Protein AF-A0A552YYK9-F1 (afd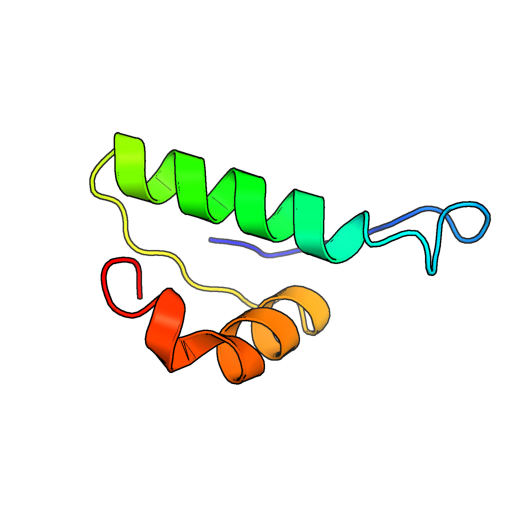b_monomer)

Secondary structure (DSSP, 8-state):
-B------GGGTTSSHHHHHHHHHHHHHHHTTPPP-B-SHHHHHHHHHTTTTTGGG-

InterPro domains:
  IPR016181 Acyl-CoA N-acyltransferase [SSF55729] (2-51)
  IPR031165 Yjdj-type Gcn5-related N-acetyltransferase [PF14542] (2-55)
  IPR031165 Yjdj-type Gcn5-related N-acetyltransferase [PS51729] (1-57)

Nearest PDB structures (foldseek):
  5i0c-assembly1_A  TM=9.377E-01  e=6.936E-02  Escherichia coli K-12
  2q4y-assembly1_A  TM=8.695E-01  e=5.088E-01  Arabidopsis thaliana
  2evn-assembly1_A  TM=8.763E-01  e=1.243E+00  Arabidopsis thaliana

Solvent-accessible surface area (backbone atoms only — not comparable to full-atom values): 3487 Å² total; per-residue (Å²): 110,43,68,72,82,86,66,61,79,92,57,58,92,70,54,53,69,55,54,56,52,48,54,52,50,54,54,22,58,81,65,78,36,67,57,50,55,72,16,67,67,56,40,52,51,47,67,77,39,45,82,82,42,53,92,33,91

Mean predicted aligned error: 2.42 Å

Sequence (57 aa):
MITHTEVQKILRKDGLGESLVMKVVEKAQENNLKIRATCPYAVNYIKHHQKELHDVL

pLDDT: mean 95.1, std 2.37, range [87.81, 97.81]

Radius of gyration: 11.22 Å; Cα contacts (8 Å, |Δi|>4): 53; chains: 1; bounding box: 27×20×25 Å

Organism: NCBI:txid1358

Foldseek 3Di:
DAEEFDDDPVCPPVCVSVVVLVVVLVVCVVVVEADDYPYPSSVVSCVVCVVVSVSRD

Structure (mmCIF, N/CA/C/O backbone):
data_AF-A0A552YYK9-F1
#
_entry.id   AF-A0A552YYK9-F1
#
loop_
_atom_site.group_PDB
_atom_site.id
_atom_site.type_symbol
_atom_site.label_atom_id
_atom_site.label_alt_id
_atom_site.label_comp_id
_atom_site.label_asym_id
_atom_site.label_entity_id
_atom_site.label_seq_id
_atom_site.pdbx_PDB_ins_code
_atom_site.Cartn_x
_atom_site.Cartn_y
_atom_site.Cartn_z
_atom_site.occupancy
_atom_site.B_iso_or_equiv
_atom_site.auth_seq_id
_atom_site.auth_comp_id
_atom_site.auth_asym_id
_atom_site.auth_atom_id
_atom_site.pdbx_PDB_model_num
ATOM 1 N N . MET A 1 1 ? -10.077 4.162 -2.025 1.00 91.06 1 MET A N 1
ATOM 2 C CA . MET A 1 1 ? -9.913 2.962 -2.879 1.00 91.06 1 MET A CA 1
ATOM 3 C C . MET A 1 1 ? -8.657 3.136 -3.719 1.00 91.06 1 MET A C 1
ATOM 5 O O . MET A 1 1 ? -8.502 4.203 -4.294 1.00 91.06 1 MET A O 1
ATOM 9 N N . ILE A 1 2 ? -7.771 2.138 -3.775 1.00 96.50 2 ILE A N 1
ATOM 10 C CA . ILE A 1 2 ? -6.519 2.188 -4.548 1.00 96.50 2 ILE A CA 1
ATOM 11 C C . ILE A 1 2 ? -6.719 1.456 -5.878 1.00 96.50 2 ILE A C 1
ATOM 13 O O . ILE A 1 2 ? -6.793 0.225 -5.922 1.00 96.50 2 ILE A O 1
ATOM 17 N N . THR A 1 3 ? -6.830 2.212 -6.967 1.00 97.81 3 THR A N 1
ATOM 18 C CA . THR A 1 3 ? -7.073 1.669 -8.314 1.00 97.81 3 THR A CA 1
ATOM 19 C C . THR A 1 3 ? -5.797 1.476 -9.121 1.00 97.81 3 THR A C 1
ATOM 21 O O . THR A 1 3 ? -5.736 0.570 -9.948 1.00 97.81 3 THR A O 1
ATOM 24 N N . HIS A 1 4 ? -4.756 2.259 -8.839 1.00 97.25 4 HIS A N 1
ATOM 25 C CA . HIS A 1 4 ? -3.459 2.167 -9.502 1.00 97.25 4 HIS A CA 1
ATOM 26 C C . HIS A 1 4 ? -2.328 2.505 -8.531 1.00 97.25 4 HIS A C 1
ATOM 28 O O . HIS A 1 4 ? -2.503 3.291 -7.600 1.00 97.25 4 HIS A O 1
ATOM 34 N N . THR A 1 5 ? -1.165 1.903 -8.743 1.00 96.56 5 THR A N 1
ATOM 35 C CA . THR A 1 5 ? 0.072 2.203 -8.017 1.00 96.56 5 THR A CA 1
ATOM 36 C C . THR A 1 5 ? 1.214 2.007 -8.992 1.00 96.56 5 THR A C 1
ATOM 38 O O . THR A 1 5 ? 1.364 0.926 -9.562 1.00 96.56 5 THR A O 1
ATOM 41 N N . GLU A 1 6 ? 2.011 3.048 -9.201 1.00 96.12 6 GLU A N 1
ATOM 42 C CA . GLU A 1 6 ? 3.090 3.016 -10.175 1.00 96.12 6 GLU A CA 1
ATOM 43 C C . GLU A 1 6 ? 4.323 3.738 -9.659 1.00 96.12 6 GLU A C 1
ATOM 45 O O . GLU A 1 6 ? 4.251 4.779 -9.012 1.00 96.12 6 GLU A O 1
ATOM 50 N N . VAL A 1 7 ? 5.468 3.143 -9.969 1.00 96.38 7 VAL A N 1
ATOM 51 C CA . VAL A 1 7 ? 6.790 3.671 -9.673 1.00 96.38 7 VAL A CA 1
ATOM 52 C C . VAL A 1 7 ? 7.600 3.579 -10.956 1.00 96.38 7 VAL A C 1
ATOM 54 O O . VAL A 1 7 ? 7.636 2.522 -11.610 1.00 96.38 7 VAL A O 1
ATOM 57 N N . GLN A 1 8 ? 8.250 4.689 -11.312 1.00 95.56 8 GLN A N 1
ATOM 58 C CA . GLN A 1 8 ? 9.144 4.750 -12.464 1.00 95.56 8 GLN A CA 1
ATOM 59 C C . GLN A 1 8 ? 10.186 3.635 -12.378 1.00 95.56 8 GLN A C 1
ATOM 61 O O . GLN A 1 8 ? 10.698 3.340 -11.302 1.00 95.56 8 GLN A O 1
ATOM 66 N N . LYS A 1 9 ? 10.518 3.011 -13.514 1.00 93.94 9 LYS A N 1
ATOM 67 C CA . LYS A 1 9 ? 11.398 1.828 -13.545 1.00 93.94 9 LYS A CA 1
ATOM 68 C C . LYS A 1 9 ? 12.733 2.052 -12.832 1.00 93.94 9 LYS A C 1
ATOM 70 O O . LYS A 1 9 ? 13.189 1.144 -12.148 1.00 93.94 9 LYS A O 1
ATOM 75 N N . ILE A 1 10 ? 13.306 3.248 -12.972 1.00 95.75 10 ILE A N 1
ATOM 76 C CA . ILE A 1 10 ? 14.587 3.634 -12.366 1.00 95.75 10 ILE A CA 1
ATOM 77 C C . ILE A 1 10 ? 14.535 3.755 -10.836 1.00 95.75 10 ILE A C 1
ATOM 79 O O . ILE A 1 10 ? 15.582 3.731 -10.212 1.00 95.75 10 ILE A O 1
ATOM 83 N N . LEU A 1 11 ? 13.337 3.867 -10.249 1.00 94.31 11 LEU A N 1
ATOM 84 C CA . LEU A 1 11 ? 13.116 4.010 -8.804 1.00 94.31 11 LEU A CA 1
ATOM 85 C C . LEU A 1 11 ? 12.514 2.738 -8.176 1.00 94.31 11 LEU A C 1
ATOM 87 O O . LEU A 1 11 ? 11.998 2.746 -7.057 1.00 94.31 11 LEU A O 1
ATOM 91 N N . ARG A 1 12 ? 12.460 1.633 -8.929 1.00 91.12 12 ARG A N 1
ATOM 92 C CA . ARG A 1 12 ? 11.951 0.358 -8.408 1.00 91.12 12 ARG A CA 1
ATOM 93 C C . ARG A 1 12 ? 12.992 -0.282 -7.496 1.00 91.12 12 ARG A C 1
ATOM 95 O O . ARG A 1 12 ? 14.181 -0.133 -7.725 1.00 91.12 12 ARG A O 1
ATOM 102 N N . LYS A 1 13 ? 12.510 -1.114 -6.566 1.00 89.38 13 LYS A N 1
ATOM 103 C CA . LYS A 1 13 ? 13.282 -1.819 -5.520 1.00 89.38 13 LYS A CA 1
ATOM 104 C C . LYS A 1 13 ? 13.716 -0.958 -4.327 1.00 89.38 13 LYS A C 1
ATOM 106 O O . LYS A 1 13 ? 14.181 -1.529 -3.352 1.00 89.38 13 LYS A O 1
ATOM 111 N N . ASP A 1 14 ? 13.400 0.334 -4.335 1.00 90.94 14 ASP A N 1
ATOM 112 C CA . ASP A 1 14 ? 13.662 1.247 -3.210 1.00 90.94 14 ASP A CA 1
ATOM 113 C C . ASP A 1 14 ? 12.474 1.367 -2.232 1.00 90.94 14 ASP A C 1
ATOM 115 O O . ASP A 1 14 ? 12.348 2.345 -1.505 1.00 90.94 14 ASP A O 1
ATOM 119 N N . GLY A 1 15 ? 11.528 0.420 -2.251 1.00 93.38 15 GLY A N 1
ATOM 120 C CA . GLY A 1 15 ? 10.363 0.430 -1.349 1.00 93.38 15 GLY A CA 1
ATOM 121 C C . GLY A 1 15 ? 9.282 1.479 -1.658 1.00 93.38 15 GLY A C 1
ATOM 122 O O . GLY A 1 15 ? 8.226 1.464 -1.037 1.00 93.38 15 GLY A O 1
ATOM 123 N N . LEU A 1 16 ? 9.465 2.339 -2.668 1.00 96.00 16 LEU A N 1
ATOM 124 C CA . LEU A 1 16 ? 8.527 3.434 -2.968 1.00 96.00 16 LEU A CA 1
ATOM 125 C C . LEU A 1 16 ? 7.078 2.989 -3.207 1.00 96.00 16 LEU A C 1
ATOM 127 O O . LEU A 1 16 ? 6.149 3.700 -2.836 1.00 96.00 16 LEU A O 1
ATOM 131 N N . GLY A 1 17 ? 6.865 1.823 -3.822 1.00 96.00 17 GLY A N 1
ATOM 132 C CA . GLY A 1 17 ? 5.513 1.309 -4.055 1.00 96.00 17 GLY A CA 1
ATOM 133 C C . GLY A 1 17 ? 4.773 1.035 -2.746 1.00 96.00 17 GLY A C 1
ATOM 134 O O . GLY A 1 17 ? 3.597 1.366 -2.617 1.00 96.00 17 GLY A O 1
ATOM 135 N N . GLU A 1 18 ? 5.478 0.487 -1.762 1.00 95.69 18 GLU A N 1
ATOM 136 C CA . GLU A 1 18 ? 4.963 0.245 -0.420 1.00 95.69 18 GLU A CA 1
ATOM 137 C C . GLU A 1 18 ? 4.713 1.565 0.309 1.00 95.69 18 GLU A C 1
ATOM 139 O O . GLU A 1 18 ? 3.625 1.755 0.848 1.00 95.69 18 GLU A O 1
ATOM 144 N N . SER A 1 19 ? 5.644 2.522 0.233 1.00 96.62 19 SER A N 1
ATOM 145 C CA . SER A 1 19 ? 5.459 3.845 0.842 1.00 96.62 19 SER A CA 1
ATOM 146 C C . SER A 1 19 ? 4.212 4.563 0.313 1.00 96.62 19 SER A C 1
ATOM 148 O O . SER A 1 19 ? 3.493 5.198 1.083 1.00 96.62 19 SER A O 1
ATOM 150 N N . LEU A 1 20 ? 3.911 4.432 -0.985 1.00 97.12 20 LEU A N 1
ATOM 151 C CA . LEU A 1 20 ? 2.687 4.984 -1.573 1.00 97.12 20 LEU A CA 1
ATOM 152 C C . LEU A 1 20 ? 1.428 4.349 -0.970 1.00 97.12 20 LEU A C 1
ATOM 154 O O . LEU A 1 20 ? 0.477 5.062 -0.653 1.00 97.12 20 LEU A O 1
ATOM 158 N N . VAL A 1 21 ? 1.412 3.024 -0.795 1.00 96.88 21 VAL A N 1
ATOM 159 C CA . VAL A 1 21 ? 0.265 2.320 -0.200 1.00 96.88 21 VAL A CA 1
ATOM 160 C C . VAL A 1 21 ? 0.121 2.667 1.284 1.00 96.88 21 VAL A C 1
ATOM 162 O O . VAL A 1 21 ? -0.989 2.975 1.719 1.00 96.88 21 VAL A O 1
ATOM 165 N N . MET A 1 22 ? 1.221 2.706 2.040 1.00 95.88 22 MET A N 1
ATOM 166 C CA . MET A 1 22 ? 1.209 3.094 3.454 1.00 95.88 22 MET A CA 1
ATOM 167 C C . MET A 1 22 ? 0.687 4.512 3.666 1.00 95.88 22 MET A C 1
ATOM 169 O O . MET A 1 22 ? -0.141 4.729 4.545 1.00 95.88 22 MET A O 1
ATOM 173 N N . LYS A 1 23 ? 1.057 5.474 2.814 1.00 97.06 23 LYS A N 1
ATOM 174 C CA . LYS A 1 23 ? 0.535 6.840 2.944 1.00 97.06 23 LYS A CA 1
ATOM 175 C C . LYS A 1 23 ? -0.989 6.903 2.793 1.00 97.06 23 LYS A C 1
ATOM 177 O O . LYS A 1 23 ? -1.647 7.710 3.447 1.00 97.06 23 LYS A O 1
ATOM 182 N N . VAL A 1 24 ? -1.566 6.038 1.954 1.00 96.38 24 VAL A N 1
ATOM 183 C CA . VAL A 1 24 ? -3.025 5.911 1.828 1.00 96.38 24 VAL A CA 1
ATOM 184 C C . VAL A 1 24 ? -3.637 5.270 3.074 1.00 96.38 24 VAL A C 1
ATOM 186 O O . VAL A 1 24 ? -4.696 5.718 3.506 1.00 96.38 24 VAL A O 1
ATOM 189 N N . VAL A 1 25 ? -2.986 4.256 3.655 1.00 95.75 25 VAL A N 1
ATOM 190 C CA . VAL A 1 25 ? -3.403 3.627 4.922 1.00 95.75 25 VAL A CA 1
ATOM 191 C C . VAL A 1 25 ? -3.441 4.656 6.048 1.00 95.75 25 VAL A C 1
ATOM 193 O O . VAL A 1 25 ? -4.490 4.824 6.663 1.00 95.75 25 VAL A O 1
ATOM 196 N N . GLU A 1 26 ? -2.347 5.390 6.261 1.00 95.88 26 GLU A N 1
ATOM 197 C CA . GLU A 1 26 ? -2.256 6.447 7.275 1.00 95.88 26 GLU A CA 1
ATOM 198 C C . GLU A 1 26 ? -3.387 7.460 7.097 1.00 95.88 26 GLU A C 1
ATOM 200 O O . GLU A 1 26 ? -4.117 7.782 8.036 1.00 95.88 26 GLU A O 1
ATOM 205 N N . LYS A 1 27 ? -3.604 7.910 5.852 1.00 96.50 27 LYS A N 1
ATOM 206 C CA . LYS A 1 27 ? -4.665 8.872 5.574 1.00 96.50 27 LYS A CA 1
ATOM 207 C C . LYS A 1 27 ? -6.048 8.300 5.862 1.00 96.50 27 LYS A C 1
ATOM 209 O O . LYS A 1 27 ? -6.926 9.026 6.322 1.00 96.50 27 LYS A O 1
ATOM 214 N N . ALA A 1 28 ? -6.261 7.018 5.590 1.00 96.19 28 ALA A N 1
ATOM 215 C CA . ALA A 1 28 ? -7.514 6.355 5.901 1.00 96.19 28 ALA A CA 1
ATOM 216 C C . ALA A 1 28 ? -7.736 6.255 7.420 1.00 96.19 28 ALA A C 1
ATOM 218 O O . ALA A 1 28 ? -8.828 6.589 7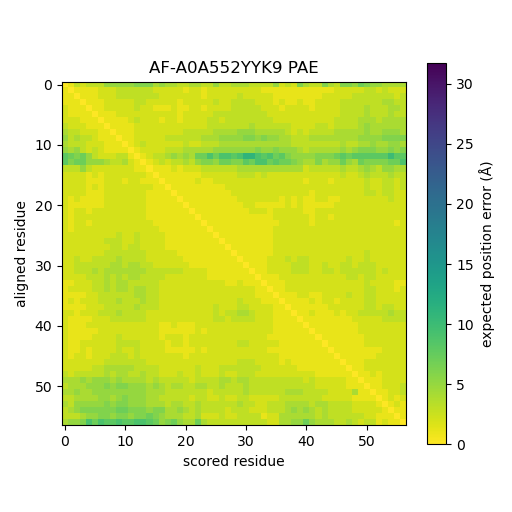.873 1.00 96.19 28 ALA A O 1
ATOM 219 N N . GLN A 1 29 ? -6.702 5.918 8.203 1.00 95.06 29 GLN A N 1
ATOM 220 C CA . GLN A 1 29 ? -6.757 5.881 9.674 1.00 95.06 29 GLN A CA 1
ATOM 221 C C . GLN A 1 29 ? -7.125 7.239 10.263 1.00 95.06 29 GLN A C 1
ATOM 223 O O . GLN A 1 29 ? -8.086 7.333 11.022 1.00 95.06 29 GLN A O 1
ATOM 228 N N . GLU A 1 30 ? -6.428 8.302 9.849 1.00 96.50 30 GLU A N 1
ATOM 229 C CA . GLU A 1 30 ? -6.698 9.680 10.292 1.00 96.50 30 GLU A CA 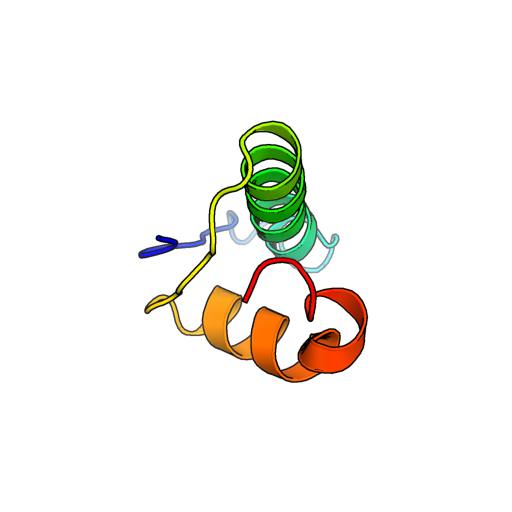1
ATOM 230 C C . GLU A 1 30 ? -8.159 10.102 10.077 1.00 96.50 30 GLU A C 1
ATOM 232 O O . GLU A 1 30 ? -8.681 10.949 10.797 1.00 96.50 30 GLU A O 1
ATOM 237 N N . ASN A 1 31 ? -8.810 9.542 9.05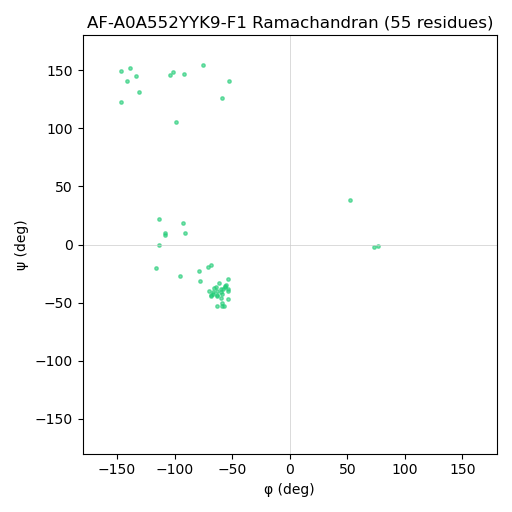6 1.00 96.75 31 ASN A N 1
ATOM 238 C CA . ASN A 1 31 ? -10.151 9.930 8.630 1.00 96.75 31 ASN A CA 1
ATOM 239 C C . ASN A 1 31 ? -11.214 8.869 8.959 1.00 96.75 31 ASN A C 1
ATOM 241 O O . ASN A 1 31 ? -12.355 9.013 8.524 1.00 96.75 31 ASN A O 1
ATOM 245 N N . ASN A 1 32 ? -10.869 7.822 9.719 1.00 95.44 32 ASN A N 1
ATOM 246 C CA . ASN A 1 32 ? -11.750 6.688 10.033 1.00 95.44 32 ASN A CA 1
ATOM 247 C C . ASN A 1 32 ? -12.374 6.037 8.782 1.00 95.44 32 ASN A C 1
ATOM 249 O O . ASN A 1 32 ? -13.546 5.654 8.764 1.00 95.44 32 ASN A O 1
ATOM 253 N N . LEU A 1 33 ? -11.594 5.939 7.705 1.00 95.88 33 LEU A N 1
ATOM 254 C CA . LEU A 1 33 ? -12.002 5.331 6.445 1.00 95.88 33 LEU A CA 1
ATOM 255 C C . LEU A 1 33 ? -11.442 3.917 6.318 1.00 95.88 33 LEU A C 1
ATOM 257 O O . LEU A 1 33 ? -10.330 3.623 6.748 1.00 95.88 33 LEU A O 1
ATOM 261 N N . LYS A 1 34 ? -12.195 3.062 5.624 1.00 95.94 34 LYS A N 1
ATOM 262 C CA . LYS A 1 34 ? -11.725 1.740 5.202 1.00 95.94 34 LYS A CA 1
ATOM 263 C C . LYS A 1 34 ? -11.110 1.794 3.810 1.00 95.94 34 LYS A C 1
ATOM 265 O O . LYS A 1 34 ? -11.576 2.531 2.933 1.00 95.94 34 LYS A O 1
ATOM 270 N N . ILE A 1 35 ? -10.099 0.968 3.572 1.00 95.88 35 ILE A N 1
ATOM 271 C CA . ILE A 1 35 ? -9.426 0.857 2.282 1.00 95.88 35 ILE A CA 1
ATOM 272 C C . ILE A 1 35 ? -9.852 -0.401 1.526 1.00 95.88 35 ILE A C 1
ATOM 274 O O . ILE A 1 35 ? -10.098 -1.467 2.075 1.00 95.88 35 ILE A O 1
ATOM 278 N N . ARG A 1 36 ? -9.911 -0.272 0.202 1.00 96.06 36 ARG A N 1
ATOM 279 C CA . ARG A 1 36 ? -10.039 -1.382 -0.750 1.00 96.06 36 ARG A CA 1
ATOM 280 C C . ARG A 1 36 ? -9.122 -1.106 -1.928 1.00 96.06 36 ARG A C 1
ATOM 282 O O . ARG A 1 36 ? -8.888 0.064 -2.247 1.00 96.06 36 ARG A O 1
ATOM 289 N N . ALA A 1 37 ? -8.648 -2.152 -2.592 1.00 97.06 37 ALA A N 1
ATOM 290 C CA . ALA A 1 37 ? -7.765 -2.029 -3.743 1.00 97.06 37 ALA A CA 1
ATOM 291 C C . ALA A 1 37 ? -8.206 -2.930 -4.899 1.00 97.06 37 ALA A C 1
ATOM 293 O O . ALA A 1 37 ? -8.677 -4.044 -4.683 1.00 97.06 37 ALA A O 1
ATOM 294 N N . THR A 1 38 ? -8.012 -2.439 -6.122 1.00 97.62 38 THR A N 1
ATOM 295 C CA . THR A 1 38 ? -8.094 -3.231 -7.361 1.00 97.62 38 THR A CA 1
ATOM 296 C C . THR A 1 38 ? -6.756 -3.294 -8.087 1.00 97.62 38 THR A C 1
ATOM 298 O O . THR A 1 38 ? -6.531 -4.223 -8.858 1.00 97.62 38 THR A O 1
ATOM 301 N N . CYS A 1 39 ? -5.839 -2.359 -7.812 1.00 96.75 39 CYS A N 1
ATOM 302 C CA . CYS A 1 39 ? -4.472 -2.438 -8.313 1.00 96.75 39 CYS A CA 1
ATOM 303 C C . CYS A 1 39 ? -3.802 -3.732 -7.816 1.00 96.75 39 CYS A C 1
ATOM 305 O O . CYS A 1 39 ? -3.740 -3.932 -6.599 1.00 96.75 39 CYS A O 1
ATOM 307 N N . PRO A 1 40 ? -3.239 -4.580 -8.698 1.00 97.31 40 PRO A N 1
ATOM 308 C CA . PRO A 1 40 ? -2.606 -5.833 -8.289 1.00 97.31 40 PRO A CA 1
ATOM 309 C C . PRO A 1 40 ? -1.492 -5.642 -7.257 1.00 97.31 40 PRO A C 1
ATOM 311 O O . PRO A 1 40 ? -1.373 -6.441 -6.333 1.00 97.31 40 PRO A O 1
ATOM 314 N N . TYR A 1 41 ? -0.715 -4.559 -7.378 1.00 96.75 41 TYR A N 1
ATOM 315 C CA . TYR A 1 41 ? 0.348 -4.238 -6.428 1.00 96.75 41 TYR A CA 1
ATOM 316 C C . TYR A 1 41 ? -0.213 -3.972 -5.026 1.00 96.75 41 TYR A C 1
ATOM 318 O O . TYR A 1 41 ? 0.188 -4.626 -4.068 1.00 96.75 41 TYR A O 1
ATOM 326 N N . ALA A 1 42 ? -1.188 -3.066 -4.910 1.00 97.00 42 ALA A N 1
ATOM 327 C CA . ALA A 1 42 ? -1.802 -2.729 -3.628 1.00 97.00 42 ALA A CA 1
ATOM 328 C C . ALA A 1 42 ? -2.593 -3.906 -3.034 1.00 97.00 42 ALA A C 1
ATOM 330 O O . ALA A 1 42 ? -2.535 -4.139 -1.831 1.00 97.00 42 AL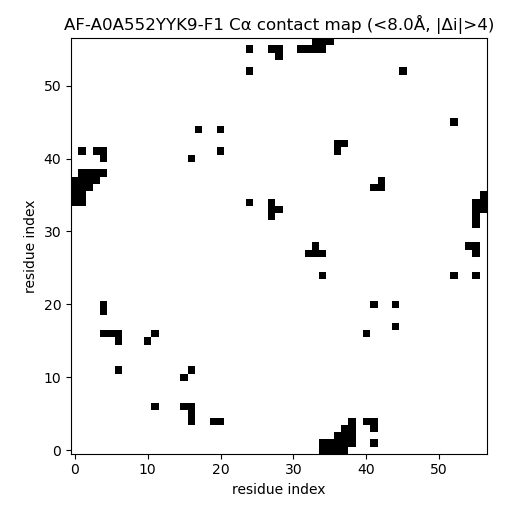A A O 1
ATOM 331 N N . VAL A 1 43 ? -3.279 -4.698 -3.867 1.00 97.56 43 VAL A N 1
ATOM 332 C CA . VAL A 1 43 ? -3.926 -5.947 -3.434 1.00 97.56 43 VAL A CA 1
ATOM 333 C C . VAL A 1 43 ? -2.894 -6.911 -2.853 1.00 97.56 43 VAL A C 1
ATOM 335 O O . VAL A 1 43 ? -3.129 -7.490 -1.794 1.00 97.56 43 VAL A O 1
ATOM 338 N N . ASN A 1 44 ? -1.754 -7.085 -3.525 1.00 97.19 44 ASN A N 1
ATOM 339 C CA . ASN A 1 44 ? -0.685 -7.943 -3.036 1.00 97.19 44 ASN A CA 1
ATOM 340 C C . ASN A 1 44 ? -0.116 -7.429 -1.710 1.00 97.19 44 ASN A C 1
ATOM 342 O O . ASN A 1 44 ? 0.040 -8.214 -0.779 1.00 97.19 44 ASN A O 1
ATOM 346 N N . TYR A 1 45 ? 0.131 -6.122 -1.605 1.00 95.94 45 TYR A N 1
ATOM 347 C CA . TYR A 1 45 ? 0.606 -5.492 -0.377 1.00 95.94 45 TYR A CA 1
ATOM 348 C C . TYR A 1 45 ? -0.346 -5.748 0.796 1.00 95.94 45 TYR A C 1
ATOM 350 O O . TYR A 1 45 ? 0.066 -6.293 1.817 1.00 95.94 45 TYR A O 1
ATOM 358 N N . ILE A 1 46 ? -1.636 -5.450 0.613 1.00 95.44 46 ILE A N 1
ATOM 359 C CA . ILE A 1 46 ? -2.667 -5.638 1.640 1.00 95.44 46 ILE A CA 1
ATOM 360 C C . ILE A 1 46 ? -2.753 -7.102 2.077 1.00 95.44 46 ILE A C 1
ATOM 362 O O . ILE A 1 46 ? -2.854 -7.374 3.268 1.00 95.44 46 ILE A O 1
ATOM 366 N N . LYS A 1 47 ? -2.690 -8.054 1.135 1.00 95.62 47 LYS A N 1
ATOM 367 C CA . LYS A 1 47 ? -2.720 -9.491 1.451 1.00 95.62 47 LYS A CA 1
ATOM 368 C C . LYS A 1 47 ? -1.565 -9.920 2.360 1.00 95.62 47 LYS A C 1
ATOM 370 O O . LYS A 1 47 ? -1.785 -10.739 3.244 1.00 95.62 47 LYS A O 1
ATOM 375 N N . HIS A 1 48 ? -0.370 -9.369 2.158 1.00 96.00 48 HIS A N 1
ATOM 376 C CA . HIS A 1 48 ? 0.803 -9.703 2.971 1.00 96.00 48 HIS A CA 1
ATOM 377 C C . HIS A 1 48 ? 0.806 -9.000 4.338 1.00 96.00 48 HIS A C 1
ATOM 379 O O . HIS A 1 48 ? 1.393 -9.531 5.274 1.00 96.00 48 HIS A O 1
ATOM 385 N N . HIS A 1 49 ? 0.088 -7.880 4.478 1.00 95.25 49 HIS A N 1
ATOM 386 C CA . HIS A 1 49 ? 0.044 -7.069 5.704 1.00 95.25 49 HIS A CA 1
ATOM 387 C C . HIS A 1 49 ? -1.338 -7.073 6.384 1.00 95.25 49 HIS A C 1
ATOM 389 O O . HIS A 1 49 ? -1.658 -6.181 7.163 1.00 95.25 49 HIS A O 1
ATOM 395 N N . GLN A 1 50 ? -2.189 -8.079 6.127 1.00 92.94 50 GLN A N 1
ATOM 396 C CA . GLN A 1 50 ? -3.568 -8.113 6.651 1.00 92.94 50 GLN A CA 1
ATOM 397 C C . GLN A 1 50 ? -3.663 -7.974 8.174 1.00 92.94 50 GLN A C 1
ATOM 399 O O . GLN A 1 50 ? -4.621 -7.387 8.667 1.00 92.94 50 GLN A O 1
ATOM 404 N N . LYS A 1 51 ? -2.694 -8.529 8.916 1.00 93.12 51 LYS A N 1
ATOM 405 C CA . LYS A 1 51 ? -2.677 -8.461 10.384 1.00 93.12 51 LYS A CA 1
ATOM 406 C C . LYS A 1 51 ? -2.476 -7.032 10.887 1.00 93.12 51 LYS A C 1
ATOM 408 O O . LYS A 1 51 ? -3.127 -6.637 11.841 1.00 93.12 51 LYS A O 1
ATOM 413 N N . GLU A 1 52 ? -1.597 -6.279 10.236 1.00 91.69 52 GLU A N 1
ATOM 414 C CA . GLU A 1 52 ? -1.253 -4.898 10.600 1.00 91.69 52 GLU A CA 1
ATOM 415 C C . GLU A 1 52 ? -2.323 -3.910 10.131 1.00 91.69 52 GLU A C 1
ATOM 417 O O . GLU A 1 52 ? -2.582 -2.902 10.778 1.00 91.69 52 GLU A O 1
ATOM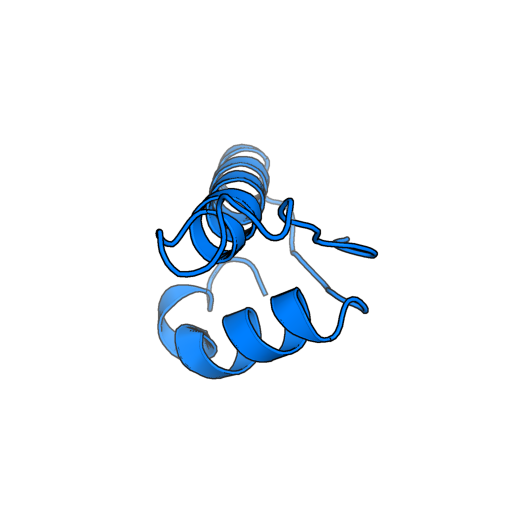 422 N N . LEU A 1 53 ? -2.982 -4.223 9.016 1.00 92.50 53 LEU A N 1
ATOM 423 C CA . LEU A 1 53 ? -4.011 -3.383 8.409 1.00 92.50 53 LEU A CA 1
ATOM 424 C C . LEU A 1 53 ? -5.431 -3.705 8.901 1.00 92.50 53 LEU A C 1
ATOM 426 O O . LEU A 1 53 ? -6.392 -3.201 8.327 1.00 92.50 53 LEU A O 1
ATOM 430 N N . HIS A 1 54 ? -5.598 -4.538 9.934 1.00 91.25 54 HIS A N 1
ATOM 431 C CA . HIS A 1 54 ? -6.914 -5.023 10.369 1.00 91.25 54 HIS A CA 1
ATOM 432 C C . HIS A 1 54 ? -7.918 -3.892 10.650 1.00 91.25 54 HIS A C 1
ATOM 434 O O . HIS A 1 54 ? -9.075 -3.986 10.242 1.00 91.25 54 HIS A O 1
ATOM 440 N N . ASP A 1 55 ? -7.460 -2.799 11.262 1.00 89.31 55 ASP A N 1
ATOM 441 C CA . ASP A 1 55 ? -8.310 -1.672 11.667 1.00 89.31 55 ASP A CA 1
ATOM 442 C C . ASP A 1 55 ? -8.827 -0.836 10.484 1.00 89.31 55 ASP A C 1
ATOM 444 O O . ASP A 1 55 ? -9.808 -0.103 10.611 1.00 89.31 55 ASP A O 1
ATOM 448 N N . VAL A 1 56 ? -8.180 -0.948 9.320 1.00 90.81 56 VAL A N 1
ATOM 449 C CA . VAL A 1 56 ? -8.469 -0.133 8.128 1.00 90.81 56 VAL A CA 1
ATOM 450 C C . VAL A 1 56 ? -9.043 -0.929 6.964 1.00 90.81 56 VAL A C 1
ATOM 452 O O . VAL A 1 56 ? -9.309 -0.345 5.911 1.00 90.81 56 VAL A O 1
ATOM 455 N N . LEU A 1 57 ? -9.224 -2.243 7.111 1.00 87.81 57 LEU A N 1
ATOM 456 C CA . LEU A 1 57 ? -9.810 -3.113 6.083 1.00 87.81 57 LEU A CA 1
ATOM 457 C C . LEU A 1 57 ? -11.342 -3.223 6.189 1.00 87.81 57 LEU A C 1
ATOM 459 O O . LEU A 1 57 ? -11.933 -3.078 7.288 1.00 87.8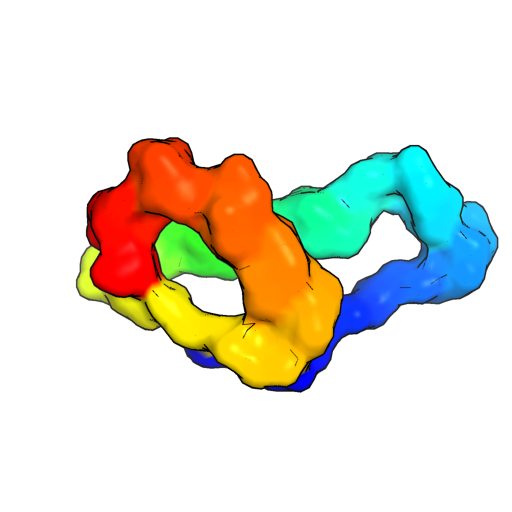1 57 LEU A O 1
#

=== Feature glossary ===
Feature key, reading from the visual/contextual features back to the raw sequence:

Rendered structure images. Six rendered views show the 3D structure from the faces of a cube — i.e. along ±x, ±y, ±z. Rendering representation is drawn randomly per protein from cartoon (secondary-structure ribbons), sticks (backbone bonds), or molecular surface; coloring is either N→C rainbow (blue at the N-terminus through red at the C-terminus) or one color per chain.

Contact-map, Ramachandran, and PAE plots. The contact map is a binary N×N matrix image: pixel (i, j) is dark where Cα_i and Cα_j are within 8 Å and |i−j|>4. Because the |i−j|>4 filter removes local helical contacts, off-diagonal stripes parallel to the main diagonal indicate parallel β-sheets; stripes perpendicular to it indicate antiparallel β-sheets. The Ramachandran plot scatters every residue's (φ, ψ) pair against the sterically allowed regions. The PAE heatmap renders the predicted-aligned-error matrix.

InterPro / GO / CATH / organism. Database cross-references. InterPro integrates a dozen domain/family signature databases into unified entries with residue-range hits. GO terms attach function/process/location labels with evidence codes. CATH codes position the fold in a four-level structural taxonomy. Organism is the NCBI-taxonomy species name.

Nearest PDB structures. The Foldseek neighbor list gives the closest experimentally determined structures in the PDB, ranked by structural alignment. TM-score near 1 means near-identical fold; near 0.3 means only rough topology match. This is how one finds what a novel AlphaFold prediction most resembles in the solved-structure universe.

Predicted aligned error. PAE(i, j) answers: if I align the predicted and true structures on residue i, how far off (in Å) do I expect residue j to be? A block-diagonal PAE matrix with low values on the blocks and high values off-diagonal is the signature of a multi-domain protein with confidently predicted domains but uncertain inter-domain orientation.

Solvent-accessible surface area. Accessible surface area quantifies burial. A residue with SASA near zero is packed into the hydrophobic core; one with SASA >100 Å² sits on the surface. Computed here via the Shrake–Rupley numerical algorithm with a 1.4 Å probe.

B-factor. B-factor (Debye–Waller factor) reflects atomic displacement in the crystal lattice. It is an experimental observable (units Å²), not a prediction; low values mean the atom is pinned down, high values mean it moves or is heterogeneous across the crystal.

pLDDT. For AlphaFold models, the B-factor field carries pLDDT — the model's own estimate of local accuracy on a 0–100 scale. Regions with pLDDT<50 should be treated as essentially unmodeled; they often correspond to intrinsically disordered segments.

Backbone torsions (φ/ψ). φ (phi) and ψ (psi) are the two rotatable backbone dihedrals per residue: φ is the C(i-1)–N–Cα–C torsion, ψ is the N–Cα–C–N(i+1) torsion, both in degrees on (−180°, 180°]. α-helical residues cluster near (−60°, −45°); β-strand residues near (−120°, +130°). A Ramachandran plot is simply a scatter of (φ, ψ) for every residue.

Radius of gyration, Cα contacts, bounding box. Radius of gyration (Rg) is the root-mean-square distance of Cα atoms from their centroid — a single number for overall size and compactness. A globular domain of N residues has Rg ≈ 2.2·N^0.38 Å; an extended or disordered chain has a much larger Rg. The Cα contact count is the number of residue pairs whose Cα atoms are within 8 Å and are more than four positions apart in sequence — a standard proxy for tertiary packing density. The bounding box is the smallest axis-aligned box enclosing all Cα atoms.

Secondary structure (3-state, P-SEA). Three-state secondary structure (P-SEA) collapses the eight DSSP classes into helix (a), strand (b), and coil (c). P-SEA assigns these from Cα geometry alone — distances and angles — without requiring backbone oxygens, so it works on any Cα trace.

Secondary structure (8-state, DSSP). DSSP 8-state secondary structure assigns each residue one o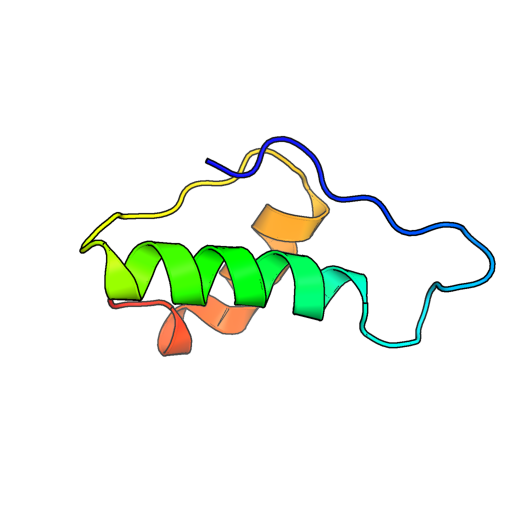f H (α-helix), G (3₁₀-helix), I (π-helix), E (extended β-strand), B (isolated β-bridge), T (hydrogen-bonded turn), S (bend), or '-' (coil). The assignment is computed from backbone hydrogen-bond geometry via the Kabsch–Sander algorithm.

Foldseek 3Di. A 3Di character summarizes, for each residue, the relative orientation of the Cα frame of its nearest spatial neighbor. Because it encodes fold topology rather than chemistry, 3Di alignments detect remote structural similarity that sequence alignme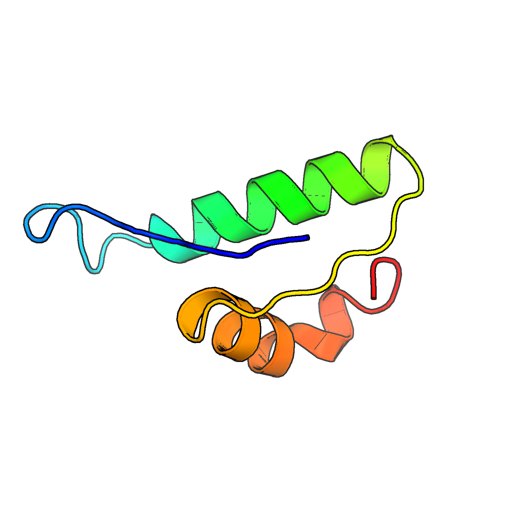nt misses.

mmCIF coordinates. The mmCIF block holds the 3D Cartesian coordinates of each backbone atom (N, Cα, C, O) in ångströms. mmCIF is the PDB's canonical archive format — a tagged-loop text representation of the atomic model.

Sequence. Sequence gives the chain of amino acids in standard one-letter code (A=alanine, C=cysteine, …, Y=tyrosine), read N→C. It is the only feature that is directly encoded by the gene; all structural features are derived from the folded form of this sequence.